Protein AF-A0A2S2Q1L7-F1 (afdb_monomer_lite)

InterPro domains:
  IPR008906 HAT, C-terminal dimerisation domain [PF05699] (53-112)
  IPR052958 Interferon-induced PKR regulator [PTHR46289] (44-133)

Foldseek 3Di:
DVVQVVVCVVPVVQADPCSVVLVVVVVVVVVVDDPVCVPDLVSVLVVCVVDPCCVVRVRVNSVSVVVVVVVVVVVVVVVLVVLLVVLCDPVCVPPDPVVSVVVSVCVVCVVVVVVDDCPVVVVVVCVVPDPPPDD

pLDDT: mean 84.73, std 7.37, range [49.06, 93.19]

Secondary structure (DSSP, 8-state):
-HHHHHHHHHTTTT--TTHHHHHHHHHHHGGGS-TTGGG-HHHHHHHHHHSTTTTT-HHHHHHHHHHHHHHHHHHHHHHHHHHHHHHS-GGGTTS-HHHHHHHHHHHHTHHHHTTS-HHHHHHHHHHHHS-----

Organism: NCBI:txid143950

Sequence (135 aa):
RDSAKNLVELYSEDLDSSFIEEAVQFKSILGFFSTQEKSSFIKLLKCLTDSALLSSFPNVEIAMRIFCCMASTNASGERSFSVLKRIKNYLRSTLIEEKMSSLSILNIEDDLLKHTDWSEIIHQFATIKSRKKLI

Radius of gyration: 24.29 Å; chains: 1; bounding box: 59×34×65 Å

Structure (mmCIF, N/CA/C/O backbone):
data_AF-A0A2S2Q1L7-F1
#
_entry.id   AF-A0A2S2Q1L7-F1
#
loop_
_atom_site.group_PDB
_atom_site.id
_atom_site.type_symbol
_atom_site.label_atom_id
_atom_site.label_alt_id
_atom_site.label_comp_id
_atom_site.label_asym_id
_atom_site.label_entity_id
_atom_site.label_seq_id
_atom_site.pdbx_PDB_ins_code
_atom_site.Cartn_x
_atom_site.Cartn_y
_atom_site.Cartn_z
_atom_site.occupancy
_atom_site.B_iso_or_equiv
_atom_site.auth_seq_id
_atom_site.auth_comp_id
_atom_site.auth_asym_id
_atom_site.auth_atom_id
_atom_site.pdbx_PDB_model_num
ATOM 1 N N . ARG A 1 1 ? 22.390 -2.147 -13.295 1.00 82.25 1 ARG A N 1
ATOM 2 C CA . ARG A 1 1 ? 22.201 -3.610 -13.430 1.00 82.25 1 ARG A CA 1
ATOM 3 C C . ARG A 1 1 ? 22.518 -4.309 -12.117 1.00 82.25 1 ARG A C 1
ATOM 5 O O . ARG A 1 1 ? 21.683 -5.080 -11.681 1.00 82.25 1 ARG A O 1
ATOM 12 N N . ASP A 1 2 ? 23.618 -3.983 -11.437 1.00 87.81 2 ASP A N 1
ATOM 13 C CA . ASP A 1 2 ? 23.955 -4.624 -10.150 1.00 87.81 2 ASP A CA 1
ATOM 14 C C . ASP A 1 2 ? 22.908 -4.376 -9.054 1.00 87.81 2 ASP A C 1
ATOM 16 O O . ASP A 1 2 ? 22.481 -5.313 -8.398 1.00 87.81 2 ASP A O 1
ATOM 20 N N . SER A 1 3 ? 22.352 -3.164 -8.955 1.00 88.75 3 SER A N 1
ATOM 21 C CA . SER A 1 3 ? 21.231 -2.898 -8.036 1.00 88.75 3 SER A CA 1
ATOM 22 C C . SER A 1 3 ? 19.971 -3.719 -8.346 1.00 88.75 3 SER A C 1
ATOM 24 O O . SER A 1 3 ? 19.230 -4.053 -7.431 1.00 88.75 3 SER A O 1
ATOM 26 N N . ALA A 1 4 ? 19.726 -4.046 -9.621 1.00 88.56 4 ALA A N 1
ATOM 27 C CA . ALA A 1 4 ? 18.591 -4.882 -10.011 1.00 88.56 4 ALA A CA 1
ATOM 28 C C . ALA A 1 4 ? 18.834 -6.347 -9.627 1.00 88.56 4 ALA A C 1
ATOM 30 O O . ALA A 1 4 ? 17.923 -6.992 -9.129 1.00 88.56 4 ALA A O 1
ATOM 31 N N . LYS A 1 5 ? 20.074 -6.838 -9.766 1.00 91.94 5 LYS A N 1
ATOM 32 C CA . LYS A 1 5 ? 20.470 -8.168 -9.277 1.00 91.94 5 LYS A CA 1
ATOM 33 C C . LYS A 1 5 ? 20.260 -8.299 -7.771 1.00 91.94 5 LYS A C 1
ATOM 35 O O . LYS A 1 5 ? 19.643 -9.261 -7.339 1.00 91.94 5 LYS A O 1
ATOM 40 N N . ASN A 1 6 ? 20.696 -7.302 -7.000 1.00 93.12 6 ASN A N 1
ATOM 41 C CA . ASN A 1 6 ? 20.501 -7.299 -5.549 1.00 93.12 6 ASN A CA 1
ATOM 42 C C . ASN A 1 6 ? 19.012 -7.329 -5.171 1.00 93.12 6 ASN A C 1
ATOM 44 O O . ASN A 1 6 ? 18.645 -7.950 -4.181 1.00 93.12 6 ASN A O 1
ATOM 48 N N . LEU A 1 7 ? 18.150 -6.655 -5.944 1.00 91.38 7 LEU A N 1
ATOM 49 C CA . LEU A 1 7 ? 16.710 -6.660 -5.690 1.00 91.38 7 LEU A CA 1
ATOM 50 C C . LEU A 1 7 ? 16.083 -8.031 -5.978 1.00 91.38 7 LEU A C 1
ATOM 52 O O . LEU A 1 7 ? 15.265 -8.485 -5.188 1.00 91.38 7 LEU A O 1
ATOM 56 N N . VAL A 1 8 ? 16.494 -8.693 -7.064 1.00 93.06 8 VAL A N 1
ATOM 57 C CA . VAL A 1 8 ? 16.066 -10.066 -7.392 1.00 93.06 8 VAL A CA 1
ATOM 58 C C . VAL A 1 8 ? 16.530 -11.053 -6.323 1.00 93.06 8 VAL A C 1
ATOM 60 O O . VAL A 1 8 ? 15.778 -11.934 -5.933 1.00 93.06 8 VAL A O 1
ATOM 63 N N . GLU A 1 9 ? 17.747 -10.893 -5.803 1.00 93.19 9 GLU A N 1
ATOM 64 C CA . GLU A 1 9 ? 18.245 -11.729 -4.706 1.00 93.19 9 GLU A CA 1
ATOM 65 C C . GLU A 1 9 ? 17.440 -11.514 -3.413 1.00 93.19 9 GLU A C 1
ATOM 67 O O . GLU A 1 9 ? 17.080 -12.477 -2.738 1.00 93.19 9 GLU A O 1
ATOM 72 N N . LEU A 1 10 ? 17.105 -10.258 -3.097 1.00 92.81 10 LEU A N 1
ATOM 73 C CA . LEU A 1 10 ? 16.331 -9.898 -1.908 1.00 92.81 10 LEU A CA 1
ATOM 74 C C . LEU A 1 10 ? 14.868 -10.369 -1.974 1.00 92.81 10 LEU A C 1
ATOM 76 O O . LEU A 1 10 ? 14.316 -10.752 -0.947 1.00 92.81 10 LEU A O 1
ATOM 80 N N . TYR A 1 11 ? 14.256 -10.345 -3.159 1.00 92.38 11 TYR A N 1
ATOM 81 C CA . TYR A 1 11 ? 12.860 -10.726 -3.401 1.00 92.38 11 TYR A CA 1
ATOM 82 C C . TYR A 1 11 ? 12.769 -11.904 -4.378 1.00 92.38 11 TYR A C 1
ATOM 84 O O . TYR A 1 11 ? 12.040 -11.852 -5.364 1.00 92.38 11 TYR A O 1
ATOM 92 N N . SER A 1 12 ? 13.526 -12.969 -4.112 1.00 92.06 12 SER A N 1
ATOM 93 C CA . SER A 1 12 ? 13.636 -14.132 -5.011 1.00 92.06 12 SER A CA 1
ATOM 94 C C . SER A 1 12 ? 12.343 -14.942 -5.178 1.00 92.06 12 SER A C 1
ATOM 96 O O . SER A 1 12 ? 12.225 -15.702 -6.137 1.00 92.06 12 SER A O 1
ATOM 98 N N . GLU A 1 13 ? 11.371 -14.775 -4.276 1.00 92.75 13 GLU A N 1
ATOM 99 C CA . GLU A 1 13 ? 10.030 -15.363 -4.404 1.00 92.75 13 GLU A CA 1
ATOM 100 C C . GLU A 1 13 ? 9.101 -14.539 -5.314 1.00 92.75 13 GLU A C 1
ATOM 102 O O . GLU A 1 13 ? 8.164 -15.093 -5.887 1.00 92.75 13 GLU A O 1
ATOM 107 N N . ASP A 1 14 ? 9.369 -13.238 -5.471 1.00 91.81 14 ASP A N 1
ATOM 108 C CA . ASP A 1 14 ? 8.499 -12.296 -6.185 1.00 91.81 14 ASP A CA 1
ATOM 109 C C . ASP A 1 14 ? 9.066 -11.854 -7.544 1.00 91.81 14 ASP A C 1
ATOM 111 O O . ASP A 1 14 ? 8.302 -11.510 -8.445 1.00 91.81 14 ASP A O 1
ATOM 115 N N . LEU A 1 15 ? 10.396 -11.814 -7.691 1.00 93.06 15 LEU A N 1
ATOM 116 C CA . LEU A 1 15 ? 11.093 -11.309 -8.874 1.00 93.06 15 LEU A CA 1
ATOM 117 C C . LEU A 1 15 ? 11.966 -12.390 -9.504 1.00 93.06 15 LEU A C 1
ATOM 119 O O . LEU A 1 15 ? 12.773 -13.036 -8.836 1.00 93.06 15 LEU A O 1
ATOM 123 N N . ASP A 1 16 ? 11.867 -12.521 -10.823 1.00 91.12 16 ASP A N 1
ATOM 124 C CA . ASP A 1 16 ? 12.736 -13.399 -11.597 1.00 91.12 16 ASP A CA 1
ATOM 125 C C . ASP A 1 16 ? 13.987 -12.670 -12.132 1.00 91.12 16 ASP A C 1
ATOM 127 O O . ASP A 1 16 ? 14.145 -11.448 -12.041 1.00 91.12 16 ASP A O 1
ATOM 131 N N . SER A 1 17 ? 14.913 -13.427 -12.727 1.00 88.44 17 SER A N 1
ATOM 132 C CA . SER A 1 17 ? 16.128 -12.857 -13.319 1.00 88.44 17 SER A CA 1
ATOM 133 C C . SER A 1 17 ? 15.856 -11.960 -14.531 1.00 88.44 17 SER A C 1
ATOM 135 O O . SER A 1 17 ? 16.691 -11.105 -14.832 1.00 88.44 17 SER A O 1
ATOM 137 N N . SER A 1 18 ? 14.694 -12.103 -15.184 1.00 90.25 18 SER A N 1
ATOM 138 C CA . SER A 1 18 ? 14.301 -11.291 -16.340 1.00 90.25 18 SER A CA 1
ATOM 139 C C . SER A 1 18 ? 13.994 -9.841 -15.959 1.00 90.25 18 SER A C 1
ATOM 141 O O . SER A 1 18 ? 14.117 -8.948 -16.803 1.00 90.25 18 SER A O 1
ATOM 143 N N . PHE A 1 19 ? 13.740 -9.573 -14.670 1.00 92.44 19 PHE A N 1
ATOM 144 C CA . PHE A 1 19 ? 13.625 -8.220 -14.123 1.00 92.44 19 PHE A CA 1
ATOM 145 C C . PHE A 1 19 ? 14.803 -7.312 -14.510 1.00 92.44 19 PHE A C 1
ATOM 147 O O . PHE A 1 19 ? 14.625 -6.108 -14.697 1.00 92.44 19 PHE A O 1
ATOM 154 N N . ILE A 1 20 ? 16.023 -7.845 -14.637 1.00 91.50 20 ILE A N 1
ATOM 155 C CA . ILE A 1 20 ? 17.214 -7.032 -14.927 1.00 91.50 20 ILE A CA 1
ATOM 156 C C . ILE A 1 20 ? 17.107 -6.391 -16.315 1.00 91.50 20 ILE A C 1
ATOM 158 O O . ILE A 1 20 ? 17.375 -5.193 -16.473 1.00 91.50 20 ILE A O 1
ATOM 162 N N . GLU A 1 21 ? 16.749 -7.180 -17.324 1.00 90.88 21 GLU A N 1
ATOM 163 C CA . GLU A 1 21 ? 16.540 -6.729 -18.699 1.00 90.88 21 GLU A CA 1
ATOM 164 C C . GLU A 1 21 ? 15.274 -5.883 -18.804 1.00 90.88 21 GLU A C 1
ATOM 166 O O . GLU A 1 21 ? 15.299 -4.805 -19.408 1.00 90.88 21 GLU A O 1
ATOM 171 N N . GLU A 1 22 ? 14.206 -6.331 -18.152 1.00 90.69 22 GLU A N 1
ATOM 172 C CA . GLU A 1 22 ? 12.914 -5.660 -18.102 1.00 90.69 22 GLU A CA 1
ATOM 173 C C . GLU A 1 22 ? 13.041 -4.238 -17.530 1.00 90.69 22 GLU A C 1
ATOM 175 O O . GLU A 1 22 ? 12.568 -3.273 -18.129 1.00 90.69 22 GLU A O 1
ATOM 180 N N . ALA A 1 23 ? 13.795 -4.060 -16.442 1.00 89.94 23 ALA A N 1
ATOM 181 C CA . ALA A 1 23 ? 14.056 -2.754 -15.841 1.00 89.94 23 ALA A CA 1
ATOM 182 C C . ALA A 1 23 ? 14.846 -1.817 -16.773 1.00 89.94 23 ALA A C 1
ATOM 184 O O . ALA A 1 23 ? 14.629 -0.601 -16.771 1.00 89.94 23 ALA A O 1
ATOM 185 N N . VAL A 1 24 ? 15.764 -2.349 -17.590 1.00 90.31 24 VAL A N 1
ATOM 186 C CA . VAL A 1 24 ? 16.497 -1.542 -18.583 1.00 90.31 24 VAL A CA 1
ATOM 187 C C . VAL A 1 24 ? 15.563 -1.091 -19.703 1.00 90.31 24 VAL A C 1
ATOM 189 O O . VAL A 1 24 ? 15.610 0.073 -20.100 1.00 90.31 24 VAL A O 1
ATOM 192 N N . GLN A 1 25 ? 14.706 -1.983 -20.194 1.00 88.50 25 GLN A N 1
ATOM 193 C CA . GLN A 1 25 ? 13.718 -1.663 -21.224 1.00 88.50 25 GLN A CA 1
ATOM 194 C C . GLN A 1 25 ? 12.691 -0.650 -20.710 1.00 88.50 25 GLN A C 1
ATOM 196 O O . GLN A 1 25 ? 12.435 0.365 -21.362 1.00 88.50 25 GLN A O 1
ATOM 201 N N . PHE A 1 26 ? 12.181 -0.863 -19.499 1.00 87.69 26 PHE A N 1
ATOM 202 C CA . PHE A 1 26 ? 11.253 0.049 -18.850 1.00 87.69 26 PHE A CA 1
ATOM 203 C C . PHE A 1 26 ? 11.863 1.438 -18.646 1.00 87.69 26 PHE A C 1
ATOM 205 O O . PHE A 1 26 ? 11.195 2.442 -18.883 1.00 87.69 26 PHE A O 1
ATOM 212 N N . LYS A 1 27 ? 13.157 1.536 -18.305 1.00 87.50 27 LYS A N 1
ATOM 213 C CA . LYS A 1 27 ? 13.857 2.829 -18.209 1.00 87.50 27 LYS A CA 1
ATOM 214 C C . LYS A 1 27 ? 13.821 3.614 -19.525 1.00 87.50 27 LYS A C 1
ATOM 216 O O . LYS A 1 27 ? 13.686 4.836 -19.490 1.00 87.50 27 LYS A O 1
ATOM 221 N N . SER A 1 28 ? 13.929 2.939 -20.666 1.00 86.38 28 SER A N 1
ATOM 222 C CA . SER A 1 28 ? 13.797 3.578 -21.981 1.00 86.38 28 SER A CA 1
ATOM 223 C C . SER A 1 28 ? 12.366 4.053 -22.234 1.00 86.38 28 SER A C 1
ATOM 225 O O . SER A 1 28 ? 12.159 5.168 -22.711 1.00 86.38 28 SER A O 1
ATOM 227 N N . ILE A 1 29 ? 11.373 3.244 -21.854 1.00 84.00 29 ILE A N 1
ATOM 228 C CA . ILE A 1 29 ? 9.950 3.579 -22.013 1.00 84.00 29 ILE A CA 1
ATOM 229 C C . ILE A 1 29 ? 9.532 4.707 -21.065 1.00 84.00 29 ILE A C 1
ATOM 231 O O . ILE A 1 29 ? 8.668 5.516 -21.400 1.00 84.00 29 ILE A O 1
ATOM 235 N N . LEU A 1 30 ? 10.206 4.840 -19.919 1.00 82.81 30 LEU A N 1
ATOM 236 C CA . LEU A 1 30 ? 9.950 5.900 -18.953 1.00 82.81 30 LEU A CA 1
ATOM 237 C C . LEU A 1 30 ? 9.994 7.286 -19.613 1.00 82.81 30 LEU A C 1
ATOM 239 O O . LEU A 1 30 ? 9.246 8.172 -19.216 1.00 82.81 30 LEU A O 1
ATOM 243 N N . GLY A 1 31 ? 10.811 7.481 -20.654 1.00 80.75 31 GLY A N 1
ATOM 244 C CA . GLY A 1 31 ? 10.866 8.721 -21.435 1.00 80.75 31 GLY A CA 1
ATOM 245 C C . GLY A 1 31 ? 9.533 9.135 -22.075 1.00 80.75 31 GLY A C 1
ATOM 246 O O . GLY A 1 31 ? 9.261 10.330 -22.139 1.00 80.75 31 GLY A O 1
ATOM 247 N N . PHE A 1 32 ? 8.688 8.177 -22.462 1.00 81.38 32 PHE A N 1
ATOM 248 C CA . PHE A 1 32 ? 7.416 8.415 -23.155 1.00 81.38 32 PHE A CA 1
ATOM 249 C C . PHE A 1 32 ? 6.273 8.830 -22.226 1.00 81.38 32 PHE A C 1
ATOM 251 O O . PHE A 1 32 ? 5.333 9.479 -22.677 1.00 81.38 32 PHE A O 1
ATOM 258 N N . PHE A 1 33 ? 6.356 8.502 -20.934 1.00 81.44 33 PHE A N 1
ATOM 259 C CA . PHE A 1 33 ? 5.359 8.949 -19.963 1.00 81.44 33 PHE A CA 1
ATOM 260 C C . PHE A 1 33 ? 5.442 10.463 -19.755 1.00 81.44 33 PHE A C 1
ATOM 262 O O . PHE A 1 33 ? 6.529 11.054 -19.671 1.00 81.44 33 PHE A O 1
ATOM 269 N N . SER A 1 34 ? 4.283 11.093 -19.617 1.00 80.44 34 SER A N 1
ATOM 270 C CA . SER A 1 34 ? 4.167 12.526 -19.375 1.00 80.44 34 SER A CA 1
ATOM 271 C C . SER A 1 34 ? 4.708 12.921 -17.993 1.00 80.44 34 SER A C 1
ATOM 273 O O . SER A 1 34 ? 4.805 12.116 -17.062 1.00 80.44 34 SER A O 1
ATOM 275 N N . THR A 1 35 ? 5.043 14.202 -17.822 1.00 77.69 35 THR A N 1
ATOM 276 C CA . THR A 1 35 ? 5.522 14.745 -16.537 1.00 77.69 35 THR A CA 1
ATOM 277 C C . THR A 1 35 ? 4.502 14.559 -15.404 1.00 77.69 35 THR A C 1
ATOM 279 O O . THR A 1 35 ? 4.886 14.398 -14.249 1.00 77.69 35 THR A O 1
ATOM 282 N N . GLN A 1 36 ? 3.203 14.540 -15.726 1.00 76.75 36 GLN A N 1
ATOM 283 C CA . GLN A 1 36 ? 2.123 14.350 -14.750 1.00 76.75 36 GLN A CA 1
ATOM 284 C C . GLN A 1 36 ? 2.056 12.916 -14.210 1.00 76.75 36 GLN A C 1
ATOM 286 O O . GLN A 1 36 ? 1.777 12.714 -13.028 1.00 76.75 36 GLN A O 1
ATOM 291 N N . GLU A 1 37 ? 2.344 11.921 -15.047 1.00 76.31 37 GLU A N 1
ATOM 292 C CA . GLU A 1 37 ? 2.330 10.503 -14.660 1.00 76.31 37 GLU A CA 1
ATOM 293 C C . GLU A 1 37 ? 3.530 10.157 -13.777 1.00 76.31 37 GLU A C 1
ATOM 295 O O . GLU A 1 37 ? 3.416 9.396 -12.820 1.00 76.31 37 GLU A O 1
ATOM 300 N N . LYS A 1 38 ? 4.664 10.819 -14.020 1.00 78.94 38 LYS A N 1
ATOM 301 C CA . LYS A 1 38 ? 5.886 10.707 -13.210 1.00 78.94 38 LYS A CA 1
ATOM 302 C C . LYS A 1 38 ? 5.803 1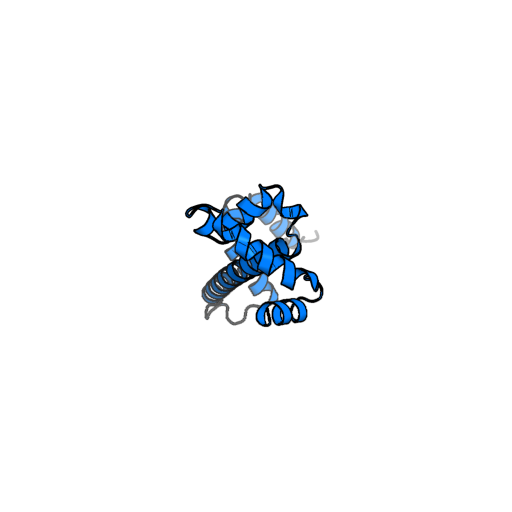1.429 -11.863 1.00 78.94 38 LYS A C 1
ATOM 304 O O . LYS A 1 38 ? 6.726 11.312 -11.062 1.00 78.94 38 LYS A O 1
ATOM 309 N N . SER A 1 39 ? 4.732 12.182 -11.594 1.00 82.38 39 SER A N 1
ATOM 310 C CA . SER A 1 39 ? 4.633 13.008 -10.383 1.00 82.38 39 SER A CA 1
ATOM 311 C C . SER A 1 39 ? 4.507 12.185 -9.095 1.00 82.38 39 SER A C 1
ATOM 313 O O . SER A 1 39 ? 4.675 12.724 -8.006 1.00 82.38 39 SER A O 1
ATOM 315 N N . SER A 1 40 ? 4.110 10.914 -9.194 1.00 84.38 40 SER A N 1
ATOM 316 C CA . SER A 1 40 ? 3.944 10.010 -8.057 1.00 84.38 40 SER A CA 1
ATOM 317 C C . SER A 1 40 ? 4.085 8.567 -8.518 1.00 84.38 40 SER A C 1
ATOM 319 O O . SER A 1 40 ? 3.551 8.196 -9.561 1.00 84.38 40 SER A O 1
ATOM 321 N N . PHE A 1 41 ? 4.724 7.735 -7.697 1.00 83.81 41 PHE A N 1
ATOM 322 C CA . PHE A 1 41 ? 4.827 6.297 -7.941 1.00 83.81 41 PHE A CA 1
ATOM 323 C C . PHE A 1 41 ? 3.459 5.620 -8.063 1.00 83.81 41 PHE A C 1
ATOM 325 O O . PHE A 1 41 ? 3.297 4.744 -8.901 1.00 83.81 41 PHE A O 1
ATOM 332 N N . ILE A 1 42 ? 2.450 6.083 -7.314 1.00 86.12 42 ILE A N 1
ATOM 333 C CA . ILE A 1 42 ? 1.082 5.549 -7.400 1.00 86.12 42 ILE A CA 1
ATOM 334 C C . ILE A 1 42 ? 0.459 5.869 -8.763 1.00 86.12 42 ILE A C 1
ATOM 336 O O . ILE A 1 42 ? -0.209 5.025 -9.351 1.00 86.12 42 ILE A O 1
ATOM 340 N N . LYS A 1 43 ? 0.682 7.081 -9.286 1.00 87.06 43 LYS A N 1
ATOM 341 C CA . LYS A 1 43 ? 0.184 7.462 -10.616 1.00 87.06 43 LYS A CA 1
ATOM 342 C C . LYS A 1 43 ? 0.895 6.685 -11.718 1.00 87.06 43 LYS A C 1
ATOM 344 O O . LYS A 1 43 ? 0.237 6.225 -12.640 1.00 87.06 43 LYS A O 1
ATOM 349 N N . LEU A 1 44 ? 2.210 6.513 -11.597 1.00 86.62 44 LEU A N 1
ATOM 350 C CA . LEU A 1 44 ? 3.003 5.745 -12.550 1.00 86.62 44 LEU A CA 1
ATOM 351 C C . LEU A 1 44 ? 2.588 4.269 -12.568 1.00 86.62 44 LEU A C 1
ATOM 353 O O . LEU A 1 44 ? 2.388 3.714 -13.644 1.00 86.62 44 LEU A O 1
ATOM 357 N N . LEU A 1 45 ? 2.386 3.671 -11.390 1.00 87.19 45 LEU A N 1
ATOM 358 C CA . LEU A 1 45 ? 1.850 2.319 -11.250 1.00 87.19 45 LEU A CA 1
ATOM 359 C C . LEU A 1 45 ? 0.455 2.222 -11.872 1.00 87.19 45 LEU A C 1
ATOM 361 O O . LEU A 1 45 ? 0.203 1.318 -12.656 1.00 87.19 45 LEU A O 1
ATOM 365 N N . LYS A 1 46 ? -0.426 3.192 -11.605 1.00 87.19 46 LYS A N 1
ATOM 366 C CA . LYS A 1 46 ? -1.762 3.222 -12.206 1.00 87.19 46 LYS A CA 1
ATOM 367 C C . LYS A 1 46 ? -1.708 3.299 -13.735 1.00 87.19 46 LYS A C 1
ATOM 369 O O . LYS A 1 46 ? -2.402 2.539 -14.393 1.00 87.19 46 LYS A O 1
ATOM 374 N N . CYS A 1 47 ? -0.848 4.139 -14.310 1.00 84.19 47 CYS A N 1
ATOM 375 C CA . CYS A 1 47 ? -0.667 4.194 -15.763 1.00 84.19 47 CYS A CA 1
ATOM 376 C C . CYS A 1 47 ? -0.100 2.891 -16.337 1.00 84.19 47 CYS A C 1
ATOM 378 O O . CYS A 1 47 ? -0.492 2.482 -17.427 1.00 84.19 47 CYS A O 1
ATOM 380 N N . LEU A 1 48 ? 0.803 2.222 -15.619 1.00 83.62 48 LEU A N 1
ATOM 381 C CA . LEU A 1 48 ? 1.296 0.895 -15.990 1.00 83.62 48 LEU A CA 1
ATOM 382 C C . LEU A 1 48 ? 0.188 -0.164 -15.977 1.00 83.62 48 LEU A C 1
ATOM 384 O O . LEU A 1 48 ? 0.153 -0.999 -16.874 1.00 83.62 48 LEU A O 1
ATOM 388 N N . THR A 1 49 ? -0.717 -0.109 -14.999 1.00 81.88 49 THR A N 1
ATOM 389 C CA . THR A 1 49 ? -1.866 -1.019 -14.893 1.00 81.88 49 THR A CA 1
ATOM 390 C C . THR A 1 49 ? -2.948 -0.733 -15.931 1.00 81.88 49 THR A C 1
ATOM 392 O O . THR A 1 49 ? -3.517 -1.666 -16.489 1.00 81.88 49 THR A O 1
ATOM 395 N N . ASP A 1 50 ? -3.218 0.541 -16.210 1.00 78.56 50 ASP A N 1
ATOM 396 C CA . ASP A 1 50 ? -4.256 0.967 -17.155 1.00 78.56 50 ASP A CA 1
ATOM 397 C C . ASP A 1 50 ? -3.809 0.802 -18.622 1.00 78.56 50 ASP A C 1
ATOM 399 O O . ASP A 1 50 ? -4.633 0.745 -19.536 1.00 78.56 50 ASP A O 1
ATOM 403 N N . SER A 1 51 ? -2.500 0.714 -18.869 1.00 71.25 51 SER A N 1
ATOM 404 C CA . SER A 1 51 ? -1.938 0.430 -20.189 1.00 71.25 51 SER A CA 1
ATOM 405 C C . SER A 1 51 ? -1.711 -1.071 -20.386 1.00 71.25 51 SER A C 1
ATOM 407 O O . SER A 1 51 ? -1.470 -1.822 -19.447 1.00 71.25 51 SER A O 1
ATOM 409 N N . ALA A 1 52 ? -1.691 -1.531 -21.640 1.00 70.75 52 ALA A N 1
ATOM 410 C CA . ALA A 1 52 ? -1.347 -2.917 -21.985 1.00 70.75 52 ALA A CA 1
ATOM 411 C C . ALA A 1 52 ? 0.128 -3.295 -21.679 1.00 70.75 52 ALA A C 1
ATOM 413 O O . ALA A 1 52 ? 0.620 -4.322 -22.139 1.00 70.75 52 ALA A O 1
ATOM 414 N N . LEU A 1 53 ? 0.855 -2.464 -20.922 1.00 73.75 53 LEU A N 1
ATOM 415 C CA . LEU A 1 53 ? 2.249 -2.675 -20.538 1.00 73.75 53 LEU A CA 1
ATOM 416 C C . LEU A 1 53 ? 2.398 -3.726 -19.437 1.00 73.75 53 LEU A C 1
ATOM 418 O O . LEU A 1 53 ? 3.480 -4.285 -19.300 1.00 73.75 53 LEU A O 1
ATOM 422 N N . LEU A 1 54 ? 1.332 -4.052 -18.702 1.00 75.00 54 LEU A N 1
ATOM 423 C CA . LEU A 1 54 ? 1.381 -5.031 -17.612 1.00 75.00 54 LEU A CA 1
ATOM 424 C C . LEU A 1 54 ? 1.771 -6.438 -18.096 1.00 75.00 54 LEU A C 1
ATOM 426 O O . LEU A 1 54 ? 2.512 -7.141 -17.420 1.00 75.00 54 LEU A O 1
ATOM 430 N N . SER A 1 55 ? 1.359 -6.824 -19.310 1.00 77.69 55 SER A N 1
ATOM 431 C CA . SER A 1 55 ? 1.801 -8.081 -19.932 1.00 77.69 55 SER A CA 1
ATOM 432 C C . SER A 1 55 ? 3.250 -8.050 -20.422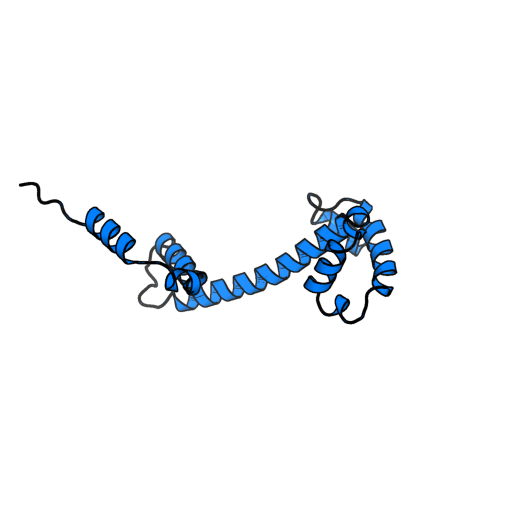 1.00 77.69 55 SER A C 1
ATOM 434 O O . SER A 1 55 ? 3.849 -9.101 -20.620 1.00 77.69 55 SER A O 1
ATOM 436 N N . SER A 1 56 ? 3.800 -6.860 -20.670 1.00 83.25 56 SER A N 1
ATOM 437 C CA . SER A 1 56 ? 5.168 -6.686 -21.171 1.00 83.25 56 SER A CA 1
ATOM 438 C C . SER A 1 56 ? 6.184 -6.460 -20.053 1.00 83.25 56 SER A C 1
ATOM 440 O O . SER A 1 56 ? 7.361 -6.735 -20.262 1.00 83.25 56 SER A O 1
ATOM 442 N N . PHE A 1 57 ? 5.733 -5.960 -18.898 1.00 88.00 57 PHE A N 1
ATOM 443 C CA . PHE A 1 57 ? 6.573 -5.589 -17.763 1.00 88.00 57 PHE A CA 1
ATOM 444 C C . PHE A 1 57 ? 6.013 -6.109 -16.416 1.00 88.00 57 PHE A C 1
ATOM 446 O O . PHE A 1 57 ? 5.684 -5.305 -15.533 1.00 88.00 57 PHE A O 1
ATOM 453 N N . PRO A 1 58 ? 5.863 -7.438 -16.246 1.00 88.62 58 PRO A N 1
ATOM 454 C CA . PRO A 1 58 ? 5.298 -8.018 -15.030 1.00 88.62 58 PRO A CA 1
ATOM 455 C C . PRO A 1 58 ? 6.192 -7.828 -13.793 1.00 88.62 58 PRO A C 1
ATOM 457 O O . PRO A 1 58 ? 5.683 -7.502 -12.720 1.00 88.62 58 PRO A O 1
ATOM 460 N N . ASN A 1 59 ? 7.517 -7.969 -13.906 1.00 91.38 59 ASN A N 1
ATOM 461 C CA . ASN A 1 59 ? 8.409 -7.850 -12.748 1.00 91.38 59 ASN A CA 1
ATOM 462 C C . ASN A 1 59 ? 8.576 -6.393 -12.293 1.00 91.38 59 ASN A C 1
ATOM 464 O O . ASN A 1 59 ? 8.741 -6.114 -11.105 1.00 91.38 59 ASN A O 1
ATOM 468 N N . VAL A 1 60 ? 8.516 -5.434 -13.218 1.00 90.69 60 VAL A N 1
ATOM 469 C CA . VAL A 1 60 ? 8.530 -3.999 -12.908 1.00 90.69 60 VAL A CA 1
ATOM 470 C C . VAL A 1 60 ? 7.263 -3.602 -12.162 1.00 90.69 60 VAL A C 1
ATOM 472 O O . VAL A 1 60 ? 7.344 -2.818 -11.216 1.00 90.69 60 VAL A O 1
ATOM 475 N N . GLU A 1 61 ? 6.110 -4.152 -12.544 1.00 90.00 61 GLU A N 1
ATOM 476 C CA . GLU A 1 61 ? 4.852 -3.936 -11.827 1.00 90.00 61 GLU A CA 1
ATOM 477 C C . GLU A 1 61 ? 4.938 -4.464 -10.390 1.00 90.00 61 GLU A C 1
ATOM 479 O O . GLU A 1 61 ? 4.661 -3.715 -9.447 1.00 90.00 61 GLU A O 1
ATOM 484 N N . ILE A 1 62 ? 5.439 -5.689 -10.204 1.00 91.06 62 ILE A N 1
ATOM 485 C CA . ILE A 1 62 ? 5.668 -6.285 -8.881 1.00 91.06 62 ILE A CA 1
ATOM 486 C C . ILE A 1 62 ? 6.608 -5.409 -8.045 1.00 91.06 62 ILE A C 1
ATOM 488 O O . ILE A 1 62 ? 6.262 -5.021 -6.926 1.00 91.06 62 ILE A O 1
ATOM 492 N N . ALA A 1 63 ? 7.759 -5.018 -8.597 1.00 91.56 63 ALA A N 1
ATOM 493 C CA . ALA A 1 63 ? 8.728 -4.174 -7.902 1.00 91.56 63 ALA A CA 1
ATOM 494 C C . ALA A 1 63 ? 8.137 -2.806 -7.512 1.00 91.56 63 ALA A C 1
ATOM 496 O O . ALA A 1 63 ? 8.380 -2.306 -6.409 1.00 91.56 63 ALA A O 1
ATOM 497 N N . MET A 1 64 ? 7.323 -2.198 -8.383 1.00 89.38 64 MET A N 1
ATOM 498 C CA . MET A 1 64 ? 6.632 -0.944 -8.078 1.00 89.38 64 MET A CA 1
ATOM 499 C C . MET A 1 64 ? 5.572 -1.100 -6.990 1.00 89.38 64 MET A C 1
ATOM 501 O O . MET A 1 64 ? 5.447 -0.208 -6.145 1.00 89.38 64 MET A O 1
ATOM 505 N N . ARG A 1 65 ? 4.832 -2.214 -6.969 1.00 90.25 65 ARG A N 1
ATOM 506 C CA . ARG A 1 65 ? 3.894 -2.517 -5.880 1.00 90.25 65 ARG A CA 1
ATOM 507 C C . ARG A 1 65 ? 4.619 -2.669 -4.553 1.00 90.25 65 ARG A C 1
ATOM 509 O O . ARG A 1 65 ? 4.224 -2.008 -3.598 1.00 90.25 65 ARG A O 1
ATOM 516 N N . ILE A 1 66 ? 5.700 -3.452 -4.506 1.00 91.06 66 ILE A N 1
ATOM 517 C CA . ILE A 1 66 ? 6.525 -3.625 -3.297 1.00 91.06 66 ILE A CA 1
ATOM 518 C C . ILE A 1 66 ? 6.975 -2.256 -2.774 1.00 91.06 66 ILE A C 1
ATOM 520 O O . ILE A 1 66 ? 6.789 -1.946 -1.597 1.00 91.06 66 ILE A O 1
ATOM 524 N N . PHE A 1 67 ? 7.481 -1.393 -3.658 1.00 89.31 67 PHE A N 1
ATOM 525 C CA . PHE A 1 67 ? 7.900 -0.041 -3.296 1.00 89.31 67 PHE A CA 1
ATOM 526 C C . PHE A 1 67 ? 6.750 0.815 -2.731 1.00 89.31 67 PHE A C 1
ATOM 528 O O . PHE A 1 67 ? 6.899 1.445 -1.680 1.00 89.31 67 PHE A O 1
ATOM 535 N N . CYS A 1 68 ? 5.590 0.829 -3.397 1.00 87.62 68 CYS A N 1
ATOM 536 C CA . CYS A 1 68 ? 4.426 1.598 -2.946 1.00 87.62 68 CYS A CA 1
ATOM 537 C C . CYS A 1 68 ? 3.890 1.087 -1.600 1.00 87.62 68 CYS A C 1
ATOM 539 O O . CYS A 1 68 ? 3.574 1.886 -0.714 1.00 87.62 68 CYS A O 1
ATOM 541 N N . CYS A 1 69 ? 3.835 -0.234 -1.423 1.00 87.62 69 CYS A N 1
ATOM 542 C CA . CYS A 1 69 ? 3.431 -0.866 -0.175 1.00 87.62 69 CYS A CA 1
ATOM 543 C C . CYS A 1 69 ? 4.401 -0.520 0.955 1.00 87.62 69 CYS A C 1
ATOM 545 O O . CYS A 1 69 ? 3.951 -0.088 2.012 1.00 87.62 69 CYS A O 1
ATOM 547 N N . MET A 1 70 ? 5.715 -0.601 0.728 1.00 84.94 70 MET A N 1
ATOM 548 C CA . MET A 1 70 ? 6.725 -0.275 1.740 1.00 84.94 70 MET A CA 1
ATOM 549 C C . MET A 1 70 ? 6.580 1.163 2.258 1.00 84.94 70 MET A C 1
ATOM 551 O O . MET A 1 70 ? 6.576 1.394 3.468 1.00 84.94 70 MET A O 1
ATOM 555 N N . ALA A 1 71 ? 6.373 2.128 1.356 1.00 78.06 71 ALA A N 1
ATOM 556 C CA . ALA A 1 71 ? 6.118 3.517 1.736 1.00 78.06 71 ALA A CA 1
ATOM 557 C C . ALA A 1 71 ? 4.829 3.665 2.568 1.00 78.06 71 ALA A C 1
ATOM 559 O O . ALA A 1 71 ? 4.815 4.381 3.572 1.00 78.06 71 ALA A O 1
ATOM 560 N N . SER A 1 72 ? 3.756 2.967 2.182 1.00 76.25 72 SER A N 1
ATOM 561 C CA . SER A 1 72 ? 2.475 3.007 2.900 1.00 76.25 72 SER A CA 1
ATOM 562 C C . SER A 1 72 ? 2.540 2.353 4.287 1.00 76.25 72 SER A C 1
ATOM 564 O O . SER A 1 72 ? 2.004 2.901 5.254 1.00 76.25 72 SER A O 1
ATOM 566 N N . THR A 1 73 ? 3.254 1.232 4.415 1.00 78.50 73 THR A N 1
ATOM 567 C CA . THR A 1 73 ? 3.414 0.492 5.670 1.00 78.50 73 THR A CA 1
ATOM 568 C C . THR A 1 73 ? 4.218 1.295 6.679 1.00 78.50 73 THR A C 1
ATOM 570 O O . THR A 1 73 ? 3.827 1.347 7.842 1.00 78.50 73 THR A O 1
ATOM 573 N N . ASN A 1 74 ? 5.278 1.990 6.251 1.00 77.75 74 ASN A N 1
ATOM 574 C CA . ASN A 1 74 ? 6.064 2.844 7.147 1.00 77.75 74 ASN A CA 1
ATOM 575 C C . ASN A 1 74 ? 5.198 3.946 7.778 1.00 77.75 74 ASN A C 1
ATOM 577 O O . ASN A 1 74 ? 5.166 4.087 9.000 1.00 77.75 74 ASN A O 1
ATOM 581 N N . ALA A 1 75 ? 4.421 4.668 6.964 1.00 78.38 75 ALA A N 1
ATOM 582 C CA . ALA A 1 75 ? 3.528 5.715 7.459 1.00 78.38 75 ALA A CA 1
ATOM 583 C C . ALA A 1 75 ? 2.408 5.159 8.361 1.00 78.38 75 ALA A C 1
ATOM 585 O O . ALA A 1 75 ? 2.066 5.760 9.384 1.00 78.38 75 ALA A O 1
ATOM 586 N N . SER A 1 76 ? 1.834 4.005 8.005 1.00 78.38 76 SER A N 1
ATOM 587 C CA . SER A 1 76 ? 0.808 3.340 8.819 1.00 78.38 76 SER A CA 1
ATOM 588 C C . SER A 1 76 ? 1.366 2.845 10.157 1.00 78.38 76 SER A C 1
ATOM 590 O O . SER A 1 76 ? 0.734 3.025 11.202 1.00 78.38 76 SER A O 1
ATOM 592 N N . GLY A 1 77 ? 2.582 2.296 10.154 1.00 81.00 77 GLY A N 1
ATOM 593 C CA . GLY A 1 77 ? 3.304 1.874 11.350 1.00 81.00 77 GLY A CA 1
ATOM 594 C C . GLY A 1 77 ? 3.553 3.042 12.300 1.00 81.00 77 GLY A C 1
ATOM 595 O O . GLY A 1 77 ? 3.170 2.974 13.466 1.00 81.00 77 GLY A O 1
ATOM 596 N N . GLU A 1 78 ? 4.103 4.154 11.806 1.00 81.31 78 GLU A N 1
ATOM 597 C CA . GLU A 1 78 ? 4.318 5.369 12.608 1.00 81.31 78 GLU A CA 1
ATOM 598 C C . GLU A 1 78 ? 3.014 5.917 13.202 1.00 81.31 78 GLU A C 1
ATOM 600 O O . GLU A 1 78 ? 2.958 6.241 14.395 1.00 81.31 78 GLU A O 1
ATOM 605 N N . ARG A 1 79 ? 1.936 5.973 12.403 1.00 80.00 79 ARG A N 1
ATOM 606 C CA . ARG A 1 79 ? 0.605 6.371 12.887 1.00 80.00 79 ARG A CA 1
ATOM 607 C C . ARG A 1 79 ? 0.123 5.427 13.990 1.00 80.00 79 ARG A C 1
ATOM 609 O O . ARG A 1 79 ? -0.313 5.906 15.036 1.00 80.00 79 ARG A O 1
ATOM 616 N N . SE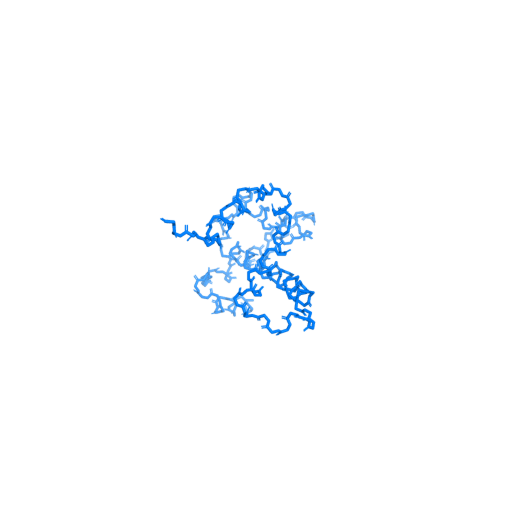R A 1 80 ? 0.257 4.117 13.797 1.00 81.38 80 SER A N 1
ATOM 617 C CA . SER A 1 80 ? -0.144 3.092 14.768 1.00 81.38 80 SER A CA 1
ATOM 618 C C . SER A 1 80 ? 0.639 3.207 16.079 1.00 81.38 80 SER A C 1
ATOM 620 O O . SER A 1 80 ? 0.043 3.193 17.155 1.00 81.38 80 SER A O 1
ATOM 622 N N . PHE A 1 81 ? 1.958 3.420 16.025 1.00 80.94 81 PHE A N 1
ATOM 623 C CA . PHE A 1 81 ? 2.786 3.646 17.216 1.00 80.94 81 PHE A CA 1
ATOM 624 C C . PHE A 1 81 ? 2.463 4.967 17.927 1.00 80.94 81 PHE A C 1
ATOM 626 O O . PHE A 1 81 ? 2.453 5.025 19.160 1.00 80.94 81 PHE A O 1
ATOM 633 N N . SER A 1 82 ? 2.147 6.025 17.178 1.00 83.69 82 SER A N 1
ATOM 634 C CA . SER A 1 82 ? 1.699 7.305 17.740 1.00 83.69 82 SER A CA 1
ATOM 635 C C . SER A 1 82 ? 0.361 7.166 18.477 1.00 83.69 82 SER A C 1
ATOM 637 O O . SER A 1 82 ? 0.200 7.669 19.594 1.00 83.69 82 SER A O 1
ATOM 639 N N . VAL A 1 83 ? -0.580 6.415 17.899 1.00 82.25 83 VAL A N 1
ATOM 640 C CA . VAL A 1 83 ? -1.867 6.076 18.523 1.00 82.25 83 VAL A CA 1
ATOM 641 C C . VAL A 1 83 ? -1.655 5.221 19.774 1.00 82.25 83 VAL A C 1
ATOM 643 O O . VAL A 1 83 ? -2.130 5.591 20.848 1.00 82.25 83 VAL A O 1
ATOM 646 N N . LEU A 1 84 ? -0.854 4.154 19.690 1.00 83.25 84 LEU A N 1
ATOM 647 C CA . LEU A 1 84 ? -0.468 3.316 20.834 1.00 83.25 84 LEU A CA 1
ATOM 648 C C . LEU A 1 84 ? 0.086 4.149 21.995 1.00 83.25 84 LEU A C 1
ATOM 650 O O . LEU A 1 84 ? -0.304 3.945 23.144 1.00 83.25 84 LEU A O 1
ATOM 654 N N . LYS A 1 85 ? 0.951 5.127 21.704 1.00 83.25 85 LYS A N 1
ATOM 655 C CA . LYS A 1 85 ? 1.515 6.038 22.709 1.00 83.25 85 LYS A CA 1
ATOM 656 C C . LYS A 1 85 ? 0.449 6.901 23.392 1.00 83.25 85 LYS A C 1
ATOM 658 O O . LYS A 1 85 ? 0.572 7.169 24.583 1.00 83.25 85 LYS A O 1
ATOM 663 N N . ARG A 1 86 ? -0.595 7.333 22.676 1.00 83.12 86 ARG A N 1
ATOM 664 C CA . ARG A 1 86 ? -1.727 8.076 23.267 1.00 83.12 86 ARG A CA 1
ATOM 665 C C . ARG A 1 86 ? -2.616 7.182 24.128 1.00 83.12 86 ARG A C 1
ATOM 667 O O . ARG A 1 86 ? -3.089 7.618 25.176 1.00 83.12 86 ARG A O 1
ATOM 674 N N . ILE A 1 87 ? -2.837 5.941 23.702 1.00 84.56 87 ILE A N 1
ATOM 675 C CA . ILE A 1 87 ? -3.693 4.993 24.422 1.00 84.56 87 ILE A CA 1
ATOM 676 C C . ILE A 1 87 ? -3.006 4.490 25.699 1.00 84.56 87 ILE A C 1
ATOM 678 O O . ILE A 1 87 ? -3.642 4.420 26.758 1.00 84.56 87 ILE A O 1
ATOM 682 N N . LYS A 1 88 ? -1.703 4.191 25.624 1.00 83.62 88 LYS A N 1
ATOM 683 C CA . LYS A 1 88 ? -0.870 3.762 26.753 1.00 83.62 88 LYS A CA 1
ATOM 684 C C . LYS A 1 88 ? -0.481 4.962 27.617 1.00 83.62 88 LYS A C 1
ATOM 686 O O . LYS A 1 88 ? 0.618 5.499 27.525 1.00 83.62 88 LYS A O 1
ATOM 691 N N . ASN A 1 89 ? -1.398 5.378 28.482 1.00 81.50 89 ASN A N 1
ATOM 692 C CA . ASN A 1 89 ? -1.133 6.386 29.506 1.00 81.50 89 ASN A CA 1
ATOM 693 C C . ASN A 1 89 ? -0.754 5.744 30.853 1.00 81.50 89 ASN A C 1
ATOM 695 O O . ASN A 1 89 ? -0.894 4.535 31.040 1.00 81.50 89 ASN A O 1
ATOM 699 N N . TYR A 1 90 ? -0.279 6.558 31.801 1.00 82.56 90 TYR A N 1
ATOM 700 C CA . TYR A 1 90 ? 0.177 6.099 33.122 1.00 82.56 90 TYR A CA 1
ATOM 701 C C . TYR A 1 90 ? -0.856 5.209 33.838 1.00 82.56 90 TYR A C 1
ATOM 703 O O . TYR A 1 90 ? -0.506 4.150 34.354 1.00 82.56 90 TYR A O 1
ATOM 711 N N . LEU A 1 91 ? -2.139 5.579 33.776 1.00 82.25 91 LEU A N 1
ATOM 712 C CA . LEU A 1 91 ? -3.240 4.845 34.413 1.00 82.25 91 LEU A CA 1
ATOM 713 C C . LEU A 1 91 ? -3.559 3.501 33.735 1.00 82.25 91 LEU A C 1
ATOM 715 O O . LEU A 1 91 ? -4.147 2.625 34.360 1.00 82.25 91 LEU A O 1
ATOM 719 N N . ARG A 1 92 ? -3.177 3.329 32.465 1.00 80.50 92 ARG A N 1
ATOM 720 C CA . ARG A 1 92 ? -3.370 2.104 31.670 1.00 80.50 92 ARG A CA 1
ATOM 721 C C . ARG A 1 92 ? -2.071 1.323 31.466 1.00 80.50 92 ARG A C 1
ATOM 723 O O . ARG A 1 92 ? -2.032 0.398 30.663 1.00 80.50 92 ARG A O 1
ATOM 730 N N . SER A 1 93 ? -1.005 1.674 32.184 1.00 77.75 93 SER A N 1
ATOM 731 C CA . SER A 1 93 ? 0.311 1.036 32.053 1.00 77.75 93 SER A CA 1
ATOM 732 C C . SER A 1 93 ? 0.319 -0.452 32.431 1.00 77.75 93 SER A C 1
ATOM 734 O O . SER A 1 93 ? 1.188 -1.183 31.965 1.00 77.75 93 SER A O 1
ATOM 736 N N . THR A 1 94 ? -0.667 -0.900 33.215 1.00 80.19 94 THR A N 1
ATOM 737 C CA . THR A 1 94 ? -0.849 -2.286 33.677 1.00 80.19 94 THR A CA 1
ATOM 738 C C . THR A 1 94 ? -1.919 -3.065 32.904 1.00 80.19 94 THR A C 1
ATOM 740 O O . THR A 1 94 ? -2.2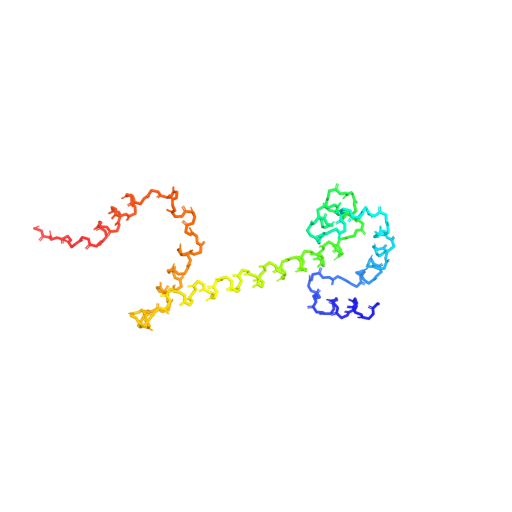65 -4.182 33.293 1.00 80.19 94 THR A O 1
ATOM 743 N N . LEU A 1 95 ? -2.479 -2.504 31.824 1.00 82.69 95 LEU A N 1
ATOM 744 C CA . LEU A 1 95 ? -3.444 -3.230 30.998 1.00 82.69 95 LEU A CA 1
ATOM 745 C C . LEU A 1 95 ? -2.763 -4.440 30.337 1.00 82.69 95 LEU A C 1
ATOM 747 O O . LEU A 1 95 ? -1.661 -4.322 29.807 1.00 82.69 95 LEU A O 1
ATOM 751 N N . ILE A 1 96 ? -3.448 -5.587 30.336 1.00 82.75 96 ILE A N 1
ATOM 752 C CA . ILE A 1 96 ? -2.989 -6.798 29.643 1.00 82.75 96 ILE A CA 1
ATOM 753 C C . ILE A 1 96 ? -2.796 -6.481 28.155 1.00 82.75 96 ILE A C 1
ATOM 755 O O . ILE A 1 96 ? -3.635 -5.805 27.553 1.00 82.75 96 ILE A O 1
ATOM 759 N N . GLU A 1 97 ? -1.713 -6.992 27.572 1.00 82.19 97 GLU A N 1
ATOM 760 C CA . GLU A 1 97 ? -1.301 -6.718 26.192 1.00 82.19 97 GLU A CA 1
ATOM 761 C C . GLU A 1 97 ? -2.415 -6.983 25.170 1.00 82.19 97 GLU A C 1
ATOM 763 O O . GLU A 1 97 ? -2.660 -6.150 24.304 1.00 82.19 97 GLU A O 1
ATOM 768 N N . GLU A 1 98 ? -3.180 -8.063 25.337 1.00 85.81 98 GLU A N 1
ATOM 769 C CA . GLU A 1 98 ? -4.329 -8.396 24.484 1.00 85.81 98 GLU A CA 1
ATOM 770 C C . GLU A 1 98 ? -5.424 -7.312 24.500 1.00 85.81 98 GLU A C 1
ATOM 772 O O . GLU A 1 98 ? -5.928 -6.889 23.455 1.00 85.81 98 GLU A O 1
ATOM 777 N N . LYS A 1 99 ? -5.766 -6.798 25.690 1.00 86.50 99 LYS A N 1
ATOM 778 C CA . LYS A 1 99 ? -6.749 -5.713 25.836 1.00 86.50 99 LYS A CA 1
ATOM 779 C C . LYS A 1 99 ? -6.227 -4.409 25.250 1.00 86.50 99 LYS A C 1
ATOM 781 O O . LYS A 1 99 ? -7.004 -3.628 24.706 1.00 86.50 99 LYS A O 1
ATOM 786 N N . MET A 1 100 ? -4.924 -4.171 25.371 1.00 84.88 100 MET A N 1
ATOM 787 C CA . MET A 1 100 ? -4.280 -3.006 24.783 1.00 84.88 100 MET A CA 1
ATOM 788 C C . MET A 1 100 ? -4.296 -3.106 23.253 1.00 84.88 100 MET A C 1
ATOM 790 O O . MET A 1 100 ? -4.779 -2.193 22.596 1.00 84.88 100 MET A O 1
ATOM 794 N N . SER A 1 101 ? -3.899 -4.242 22.682 1.00 85.12 101 SER A N 1
ATOM 795 C CA . SER A 1 101 ? -3.985 -4.498 21.239 1.00 85.12 101 SER A CA 1
ATOM 796 C C . SER A 1 101 ? -5.404 -4.270 20.701 1.00 85.12 101 SER A C 1
ATOM 798 O O . SER A 1 101 ? -5.598 -3.487 19.772 1.00 85.12 101 SER A O 1
ATOM 800 N N . SER A 1 102 ? -6.413 -4.831 21.376 1.00 88.62 102 SER A N 1
ATOM 801 C CA . SER A 1 102 ? -7.827 -4.629 21.026 1.00 88.62 102 SER A CA 1
ATOM 802 C C . SER A 1 102 ? -8.223 -3.146 21.038 1.00 88.62 102 SER A C 1
ATOM 804 O O . SER A 1 102 ? -8.865 -2.659 20.111 1.00 88.62 102 SER A O 1
ATOM 806 N N . LEU A 1 103 ? -7.807 -2.396 22.064 1.00 88.50 103 LEU A N 1
ATOM 807 C CA . LEU A 1 103 ? -8.094 -0.964 22.169 1.00 88.50 103 LEU A CA 1
ATOM 808 C C . LEU A 1 103 ? -7.384 -0.140 21.084 1.00 88.50 103 LEU A C 1
ATOM 810 O O . LEU A 1 103 ? -7.946 0.846 20.609 1.00 88.50 103 LEU A O 1
ATOM 814 N N . SER A 1 104 ? -6.179 -0.536 20.672 1.00 86.19 104 SER A N 1
ATOM 815 C CA . SER A 1 104 ? -5.478 0.081 19.542 1.00 86.19 104 SER A CA 1
ATOM 816 C C . SER A 1 104 ? -6.219 -0.094 18.234 1.00 86.19 104 SER A C 1
ATOM 818 O O . SER A 1 104 ? -6.385 0.889 17.520 1.00 86.19 104 SER A O 1
ATOM 820 N N . ILE A 1 105 ? -6.703 -1.303 17.948 1.00 87.62 105 ILE A N 1
ATOM 821 C CA . ILE A 1 105 ? -7.491 -1.573 16.740 1.00 87.62 105 ILE A CA 1
ATOM 822 C C . ILE A 1 105 ? -8.742 -0.692 16.733 1.00 87.62 105 ILE A C 1
ATOM 824 O O . ILE A 1 105 ? -8.985 0.008 15.758 1.00 87.62 105 ILE A O 1
ATOM 828 N N . LEU A 1 106 ? -9.470 -0.628 17.855 1.00 89.69 106 LEU A N 1
ATOM 829 C CA . LEU A 1 106 ? -10.648 0.238 17.978 1.00 89.69 106 LEU A CA 1
ATOM 830 C C . LEU A 1 106 ? -10.327 1.724 17.729 1.00 89.69 106 LEU A C 1
ATOM 832 O O . LEU A 1 106 ? -11.131 2.428 17.137 1.00 89.69 106 LEU A O 1
ATOM 836 N N . ASN A 1 107 ? -9.162 2.216 18.160 1.00 88.00 107 ASN A N 1
ATOM 837 C CA . ASN A 1 107 ? -8.763 3.609 17.918 1.00 88.00 107 ASN A CA 1
ATOM 838 C C . ASN A 1 107 ? -8.289 3.866 16.481 1.00 88.00 107 ASN A C 1
ATOM 840 O O . ASN A 1 107 ? -8.444 4.980 15.990 1.00 88.00 107 ASN A O 1
ATOM 844 N N . ILE A 1 108 ? -7.658 2.885 15.830 1.00 85.44 108 ILE A N 1
ATOM 845 C CA . ILE A 1 108 ? -7.270 2.989 14.416 1.00 85.44 108 ILE A CA 1
ATOM 846 C C . ILE A 1 108 ? -8.531 3.036 13.546 1.00 85.44 108 ILE A C 1
ATOM 848 O O . ILE A 1 108 ? -8.617 3.866 12.647 1.00 85.44 108 ILE A O 1
ATOM 852 N N . GLU A 1 109 ? -9.524 2.212 13.879 1.00 88.06 109 GLU A N 1
ATOM 853 C CA . GLU A 1 109 ? -10.806 2.093 13.178 1.00 88.06 109 GLU A CA 1
ATOM 854 C C . GLU A 1 109 ? -11.895 3.035 13.731 1.00 88.06 109 GLU A C 1
ATOM 856 O O . GLU A 1 109 ? -13.089 2.782 13.564 1.00 88.06 109 GLU A O 1
ATOM 861 N N . ASP A 1 110 ? -11.511 4.135 14.392 1.00 88.81 110 ASP A N 1
ATOM 862 C CA . ASP A 1 110 ? -12.441 5.084 15.034 1.00 88.81 110 ASP A CA 1
ATOM 863 C C . ASP A 1 110 ? -13.503 5.622 14.058 1.00 88.81 110 ASP A C 1
ATOM 865 O O . ASP A 1 110 ? -14.661 5.816 14.424 1.00 88.81 110 ASP A O 1
ATOM 869 N N . ASP A 1 111 ? -13.141 5.808 12.788 1.00 90.12 111 ASP A N 1
ATOM 870 C CA . ASP A 1 111 ? -14.080 6.261 11.761 1.00 90.12 111 ASP A CA 1
ATOM 871 C C . ASP A 1 111 ? -15.155 5.216 11.444 1.00 90.12 111 ASP A C 1
ATOM 873 O O . ASP A 1 111 ? -16.325 5.567 11.306 1.00 90.12 111 ASP A O 1
ATOM 877 N N . LEU A 1 112 ? -14.800 3.930 11.409 1.00 90.31 112 LEU A N 1
ATOM 878 C CA . LEU A 1 112 ? -15.769 2.849 11.229 1.00 90.31 112 LEU A CA 1
ATOM 879 C C . LEU A 1 112 ? -16.682 2.739 12.457 1.00 90.31 112 LEU A C 1
ATOM 881 O O . LEU A 1 112 ? -17.899 2.625 12.326 1.00 90.31 112 LE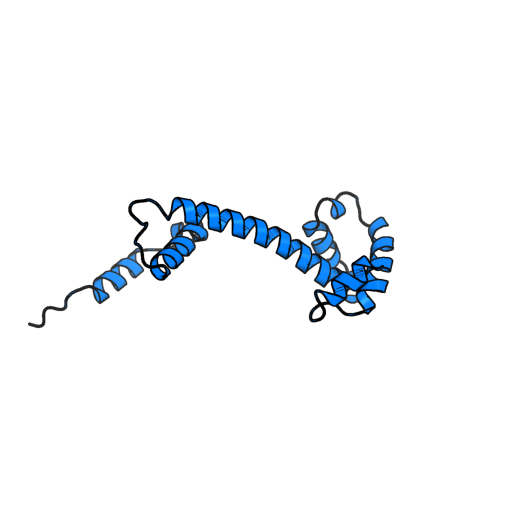U A O 1
ATOM 885 N N . LEU A 1 113 ? -16.107 2.865 13.654 1.00 90.75 113 LEU A N 1
ATOM 886 C CA . LEU A 1 113 ? -16.826 2.808 14.927 1.00 90.75 113 LEU A CA 1
ATOM 887 C C . LEU A 1 113 ? -17.874 3.914 15.111 1.00 90.75 113 LEU A C 1
ATOM 889 O O . LEU A 1 113 ? -18.890 3.679 15.769 1.00 90.75 113 LEU A O 1
ATOM 893 N N . LYS A 1 114 ? -17.667 5.099 14.522 1.00 90.25 114 LYS A N 1
ATOM 894 C CA . LYS A 1 114 ? -18.663 6.190 14.516 1.00 90.25 114 LYS A CA 1
ATOM 895 C C . LYS A 1 114 ? -19.932 5.837 13.743 1.00 90.25 114 LYS A C 1
ATOM 897 O O . LYS A 1 114 ? -20.979 6.422 14.011 1.00 90.25 114 LYS A O 1
ATOM 902 N N . HIS A 1 115 ? -19.840 4.911 12.792 1.00 91.75 115 HIS A N 1
ATOM 903 C CA . HIS A 1 115 ? -20.956 4.486 11.948 1.00 91.75 115 HIS A CA 1
ATOM 904 C C . HIS A 1 115 ? -21.607 3.173 12.409 1.00 91.75 115 HIS A C 1
ATOM 906 O O . HIS A 1 115 ? -22.620 2.766 11.842 1.00 91.75 115 HIS A O 1
ATOM 912 N N . THR A 1 116 ? -21.066 2.529 13.444 1.00 89.94 116 THR A N 1
ATOM 913 C CA . THR A 1 116 ? -21.598 1.281 14.007 1.00 89.94 116 THR A CA 1
ATOM 914 C C . THR A 1 116 ? -22.701 1.553 15.037 1.00 89.94 116 THR A C 1
ATOM 916 O O . THR A 1 116 ? -22.539 2.402 15.914 1.00 89.94 116 THR A O 1
ATOM 919 N N . ASP A 1 117 ? -23.810 0.802 14.980 1.00 89.38 117 ASP A N 1
ATOM 920 C CA . ASP A 1 117 ? -24.826 0.812 16.043 1.00 89.38 117 ASP A CA 1
ATOM 921 C C . ASP A 1 117 ? -24.354 -0.008 17.254 1.00 89.38 117 ASP A C 1
ATOM 923 O O . ASP A 1 117 ? -24.202 -1.230 17.206 1.00 89.38 117 ASP A O 1
ATOM 927 N N . TRP A 1 118 ? -24.129 0.683 18.368 1.00 90.94 118 TRP A N 1
ATOM 928 C CA . TRP A 1 118 ? -23.650 0.089 19.614 1.00 90.94 118 TRP A CA 1
ATOM 929 C C . TRP A 1 118 ? -24.745 -0.598 20.430 1.00 90.94 118 TRP A C 1
ATOM 931 O O . TRP A 1 118 ? -24.429 -1.337 21.365 1.00 90.94 118 TRP A O 1
ATOM 941 N N . SER A 1 119 ? -26.019 -0.371 20.106 1.00 92.56 119 SER A N 1
ATOM 942 C CA . SER A 1 119 ? -27.155 -0.820 20.919 1.00 92.56 119 SER A CA 1
ATOM 943 C C . SER A 1 119 ? -27.189 -2.340 21.057 1.00 92.56 119 SER A C 1
ATOM 945 O O . SER A 1 119 ? -27.353 -2.870 22.160 1.00 92.56 119 SER A O 1
ATOM 947 N N . GLU A 1 120 ? -26.954 -3.049 19.952 1.00 89.31 120 GLU A N 1
ATOM 948 C CA . GLU A 1 120 ? -26.899 -4.508 19.941 1.00 89.31 120 GLU A CA 1
ATOM 949 C C . GLU A 1 120 ? -25.699 -5.038 20.737 1.00 89.31 120 GLU A C 1
ATOM 951 O O . GLU A 1 120 ? -25.860 -5.921 21.582 1.00 89.31 120 GLU A O 1
ATOM 956 N N . ILE A 1 121 ? -24.510 -4.460 20.539 1.00 88.88 121 ILE A N 1
ATOM 957 C CA . ILE A 1 121 ? -23.279 -4.868 21.234 1.00 88.88 121 ILE A CA 1
ATOM 958 C C . ILE A 1 121 ? -23.432 -4.687 22.749 1.00 88.88 121 ILE A C 1
ATOM 960 O O . ILE A 1 121 ? -23.069 -5.571 23.529 1.00 88.88 121 ILE A O 1
ATOM 964 N N . ILE A 1 122 ? -24.006 -3.560 23.180 1.00 91.00 122 ILE A N 1
ATOM 965 C CA . ILE A 1 122 ? -24.271 -3.276 24.595 1.00 91.00 122 ILE A CA 1
ATOM 966 C C . ILE A 1 122 ? -25.258 -4.298 25.163 1.00 91.00 122 ILE A C 1
ATOM 968 O O . ILE A 1 122 ? -25.020 -4.835 26.249 1.00 91.00 122 ILE A O 1
ATOM 972 N N . HIS A 1 123 ? -26.337 -4.601 24.438 1.00 91.69 123 HIS A N 1
ATOM 973 C CA . HIS A 1 123 ? -27.318 -5.591 24.870 1.00 91.69 123 HIS A CA 1
ATOM 974 C C . HIS A 1 123 ? -26.691 -6.988 24.997 1.00 91.69 123 HIS A C 1
ATOM 976 O O . HIS A 1 123 ? -26.830 -7.640 26.035 1.00 91.69 123 HIS A O 1
ATOM 982 N N . GLN A 1 124 ? -25.931 -7.432 23.994 1.00 90.00 124 GLN A N 1
ATOM 983 C CA . GLN A 1 124 ? -25.215 -8.709 24.035 1.00 90.00 124 GLN A CA 1
ATOM 984 C C . GLN A 1 124 ? -24.237 -8.762 25.219 1.00 90.00 124 GLN A C 1
ATOM 986 O O . GLN A 1 124 ? -24.289 -9.697 26.021 1.00 90.00 124 GLN A O 1
ATOM 991 N N . PHE A 1 125 ? -23.415 -7.728 25.416 1.00 89.31 125 PHE A N 1
ATOM 992 C CA . PHE A 1 125 ? -22.497 -7.659 26.555 1.00 89.31 125 PHE A CA 1
ATOM 993 C C . PHE A 1 125 ? -23.237 -7.738 27.898 1.00 89.31 125 PHE A C 1
ATOM 995 O O . PHE A 1 125 ? -22.830 -8.494 28.786 1.00 89.31 125 PHE A O 1
ATOM 1002 N N . ALA A 1 126 ? -24.348 -7.008 28.040 1.00 90.12 126 ALA A N 1
ATOM 1003 C CA . ALA A 1 126 ? -25.179 -7.026 29.238 1.00 90.12 126 ALA A CA 1
ATOM 1004 C C . ALA A 1 126 ? -25.771 -8.416 29.501 1.00 90.12 126 ALA A C 1
ATOM 1006 O O . ALA A 1 126 ? -25.712 -8.887 30.636 1.00 90.12 126 ALA A O 1
ATOM 1007 N N . THR A 1 127 ? -26.279 -9.110 28.477 1.00 87.94 127 THR A N 1
ATOM 1008 C CA . THR A 1 127 ? -26.817 -10.473 28.643 1.00 87.94 127 THR A CA 1
ATOM 1009 C C . THR A 1 127 ? -25.752 -11.464 29.117 1.00 87.94 127 THR A C 1
ATOM 1011 O O . THR A 1 127 ? -26.015 -12.224 30.052 1.00 87.94 127 THR A O 1
ATOM 1014 N N . ILE A 1 128 ? -24.538 -11.401 28.556 1.00 87.44 128 ILE A N 1
ATOM 1015 C CA . ILE A 1 128 ? -23.401 -12.264 28.924 1.00 87.44 128 ILE A CA 1
ATOM 1016 C C . ILE A 1 128 ? -22.915 -11.968 30.350 1.00 87.44 128 ILE A C 1
ATOM 1018 O O . ILE A 1 128 ? -22.604 -12.885 31.109 1.00 87.44 128 ILE A O 1
ATOM 1022 N N . LYS A 1 129 ? -22.841 -10.687 30.735 1.00 80.81 129 LYS A N 1
ATOM 1023 C CA . LYS A 1 129 ? -22.401 -10.263 32.076 1.00 80.81 129 LYS A CA 1
ATOM 1024 C C . LYS A 1 129 ? -23.491 -10.342 33.139 1.00 80.81 129 LYS A C 1
ATOM 1026 O O . LYS A 1 129 ? -23.155 -10.282 34.326 1.00 80.81 129 LYS A O 1
ATOM 1031 N N . SER A 1 130 ? -24.762 -10.451 32.753 1.00 74.50 130 SER A N 1
ATOM 1032 C CA . SER A 1 130 ? -25.854 -10.549 33.717 1.00 74.50 130 SER A CA 1
ATOM 1033 C C . SER A 1 130 ? -25.667 -11.812 34.556 1.00 74.50 130 SER A C 1
ATOM 1035 O O . SER A 1 130 ? -25.601 -12.936 34.055 1.00 74.50 130 SER A O 1
ATOM 1037 N N . ARG A 1 131 ? -25.543 -11.635 35.874 1.00 65.62 131 ARG A N 1
ATOM 1038 C CA . ARG A 1 131 ? -25.596 -12.758 36.808 1.00 65.62 131 ARG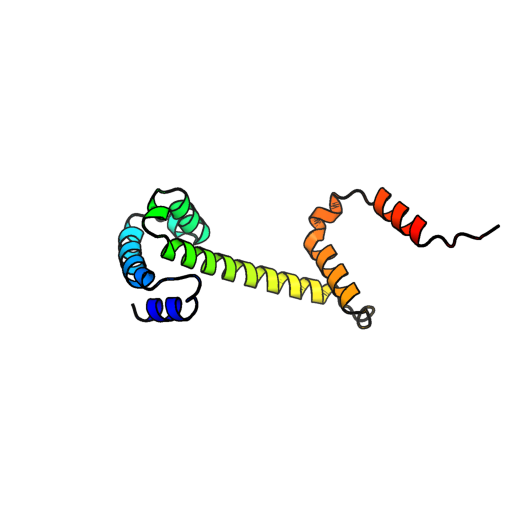 A CA 1
ATOM 1039 C C . ARG A 1 131 ? -27.036 -13.254 36.804 1.00 65.62 131 ARG A C 1
ATOM 1041 O O . ARG A 1 131 ? -27.888 -12.639 37.442 1.00 65.62 131 ARG A O 1
ATOM 1048 N N . LYS A 1 132 ? -27.314 -14.339 36.080 1.00 66.12 132 LYS A N 1
ATOM 1049 C CA . LYS A 1 132 ? -28.609 -15.021 36.164 1.00 66.12 132 LYS A CA 1
ATOM 1050 C C . LYS A 1 132 ? -28.765 -15.532 37.594 1.00 66.12 132 LYS A C 1
ATOM 1052 O O . LYS A 1 132 ? -28.126 -16.506 37.983 1.00 66.12 132 LYS A O 1
ATOM 1057 N N . LYS A 1 133 ? -29.558 -14.829 38.402 1.00 57.31 133 LYS A N 1
ATOM 1058 C CA . LYS A 1 133 ? -29.970 -15.320 39.714 1.00 57.31 133 LYS A CA 1
ATOM 1059 C C . LYS A 1 133 ? -30.889 -16.510 39.435 1.00 57.31 133 LYS A C 1
ATOM 1061 O O . LYS A 1 133 ? -31.985 -16.311 38.924 1.00 57.31 133 LYS A O 1
ATOM 1066 N N . LEU A 1 134 ? -30.393 -17.726 39.661 1.00 54.69 134 LEU A N 1
ATOM 1067 C CA . LEU A 1 134 ? -31.231 -18.922 39.693 1.00 54.69 134 LEU A CA 1
ATOM 1068 C C . LEU A 1 134 ? -32.231 -18.714 40.836 1.00 54.69 134 LEU A C 1
ATOM 1070 O O . LEU A 1 134 ? -31.813 -18.534 41.982 1.00 54.69 134 LEU A O 1
ATOM 1074 N N . ILE A 1 135 ? -33.511 -18.605 40.481 1.00 49.06 135 ILE A N 1
ATOM 1075 C CA . ILE A 1 135 ? -34.642 -18.605 41.414 1.00 49.06 135 ILE A CA 1
ATOM 1076 C C . ILE A 1 135 ? -35.108 -20.049 41.536 1.00 49.06 135 ILE A C 1
ATOM 1078 O O . ILE A 1 135 ? -35.198 -20.702 40.471 1.00 49.06 135 ILE A O 1
#